Protein AF-A0A2D9GA50-F1 (afdb_monomer)

pLDDT: mean 89.8, std 10.99, range [43.16, 98.19]

Solvent-accessible surface area (backbone atoms only — not comparable to full-atom values): 6103 Å² total; per-residue (Å²): 134,84,85,75,72,54,65,66,60,54,50,38,52,50,33,19,50,46,24,26,44,50,22,50,51,53,6,45,45,41,19,50,52,35,47,52,51,49,66,76,43,44,83,62,51,73,40,76,92,31,44,68,59,48,52,52,43,56,48,45,28,51,39,13,53,72,45,45,16,55,51,46,14,50,48,44,25,55,51,20,61,74,69,71,36,61,33,23,22,52,16,6,52,51,33,45,52,50,49,53,50,44,42,64,72,46,50,50,53,51,50,53,46,39,46,75,74,68,68,58,124

Foldseek 3Di:
DDPPDPVVNVVLQVLLCCLAPVLVCQLQVQLVVLVCVCVVCVVVCVDPVCVVVNVVSVVSNCCSLLPSSLVVLVVQLVVCVVVVSVSNNNSSVVNNVVSVVCCVPPVVVVVVCCVPPVVPD

Mean predicted aligned error: 6.08 Å

Sequence (121 aa):
MSIFIDEKVKENFLHYWFGLGAPIVVGFGITLFSFIFLIGFEEFFLNEDFFIILNIIVIFANLGHLVIWPLFAWWLKSHANTIEKEGIENGARISLKLYLVWIVFIVLPSMWFAINFNGIV

Structure (mmCIF, N/CA/C/O backbone):
data_AF-A0A2D9GA50-F1
#
_entry.id   AF-A0A2D9GA50-F1
#
loop_
_atom_site.group_PDB
_atom_site.id
_atom_site.type_symbol
_atom_site.label_atom_id
_atom_site.label_alt_id
_atom_site.label_comp_id
_atom_site.label_asym_id
_atom_site.label_entity_id
_atom_site.label_seq_id
_atom_site.pdbx_PDB_ins_code
_atom_site.Cartn_x
_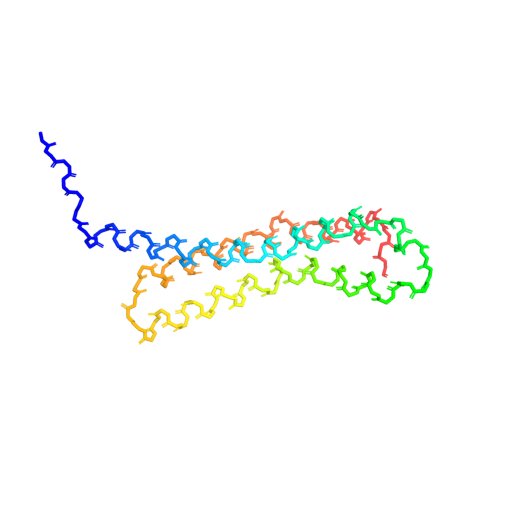atom_site.Cartn_y
_atom_site.Cartn_z
_atom_site.occupancy
_atom_site.B_iso_or_equiv
_atom_site.auth_seq_id
_atom_site.auth_comp_id
_atom_site.auth_asym_id
_atom_site.auth_atom_id
_atom_site.pdbx_PDB_model_num
ATOM 1 N N . MET A 1 1 ? -40.464 10.937 11.264 1.00 43.16 1 MET A N 1
ATOM 2 C CA . MET A 1 1 ? -39.493 10.221 12.114 1.00 43.16 1 MET A CA 1
ATOM 3 C C . MET A 1 1 ? -38.115 10.688 11.663 1.00 43.16 1 MET A C 1
ATOM 5 O O . MET A 1 1 ? -37.671 10.287 10.598 1.00 43.16 1 MET A O 1
ATOM 9 N N . SER A 1 2 ? -37.548 11.687 12.345 1.00 49.31 2 SER A N 1
ATOM 10 C CA . SER A 1 2 ? -36.260 12.274 11.956 1.00 49.31 2 SER A CA 1
ATOM 11 C C . SER A 1 2 ? -35.155 11.278 12.287 1.00 49.31 2 SER A C 1
ATOM 13 O O . SER A 1 2 ? -35.007 10.891 13.445 1.00 49.31 2 SER A O 1
ATOM 15 N N . ILE A 1 3 ? -34.427 10.837 11.264 1.00 59.66 3 ILE A N 1
ATOM 16 C CA . ILE A 1 3 ? -33.242 9.987 11.376 1.00 59.66 3 ILE A CA 1
ATOM 17 C C . ILE A 1 3 ? -32.117 10.881 11.917 1.00 59.66 3 ILE A C 1
ATOM 19 O O . ILE A 1 3 ? -31.260 11.353 11.176 1.00 59.66 3 ILE A O 1
ATOM 23 N N . PHE A 1 4 ? -32.159 11.195 13.211 1.00 60.31 4 PHE A N 1
ATOM 24 C CA . PHE A 1 4 ? -31.011 11.768 13.901 1.00 60.31 4 PHE A CA 1
ATOM 25 C C . PHE A 1 4 ? -30.005 10.634 14.084 1.00 60.31 4 PHE A C 1
ATOM 27 O O . PHE A 1 4 ? -30.088 9.853 15.028 1.00 60.31 4 PHE A O 1
ATOM 34 N N . ILE A 1 5 ? -29.101 10.493 13.115 1.00 62.69 5 ILE A N 1
ATOM 35 C CA . ILE A 1 5 ? -27.888 9.701 13.303 1.00 62.69 5 ILE A CA 1
ATOM 36 C C . ILE A 1 5 ? -27.131 10.377 14.441 1.00 62.69 5 ILE A C 1
ATOM 38 O O . ILE A 1 5 ? -26.765 11.545 14.318 1.00 62.69 5 ILE A O 1
ATOM 42 N N . ASP A 1 6 ? -26.938 9.648 15.536 1.00 83.00 6 ASP A N 1
ATOM 43 C CA . ASP A 1 6 ? -26.078 10.061 16.641 1.00 83.00 6 ASP A CA 1
ATOM 44 C C . ASP A 1 6 ? -24.712 10.475 16.069 1.00 83.00 6 ASP A C 1
ATOM 46 O O . ASP A 1 6 ? -24.064 9.705 15.347 1.00 83.00 6 ASP A O 1
ATOM 50 N N . GLU A 1 7 ? -24.294 11.711 16.345 1.00 82.69 7 GLU A N 1
ATOM 51 C CA . GLU A 1 7 ? -23.047 12.281 15.832 1.00 82.69 7 GLU A CA 1
ATOM 52 C C . GLU A 1 7 ? -21.844 11.386 16.150 1.00 82.69 7 GLU A C 1
ATOM 54 O O . GLU A 1 7 ? -20.940 11.251 15.323 1.00 82.69 7 GLU A O 1
ATOM 59 N N . LYS A 1 8 ? -21.889 10.666 17.277 1.00 81.00 8 LYS A N 1
ATOM 60 C CA . LYS A 1 8 ? -20.860 9.709 17.686 1.00 81.00 8 LYS A CA 1
ATOM 61 C C . LYS A 1 8 ? -20.764 8.512 16.742 1.00 81.00 8 LYS A C 1
ATOM 63 O O . LYS A 1 8 ? -19.667 8.055 16.424 1.00 81.00 8 LYS A O 1
ATOM 68 N N . VAL A 1 9 ? -21.899 7.997 16.269 1.00 84.12 9 VAL A N 1
ATOM 69 C CA . VAL A 1 9 ? -21.942 6.875 15.314 1.00 84.12 9 VAL A CA 1
ATOM 70 C C . VAL A 1 9 ? -21.397 7.319 13.960 1.00 84.12 9 VAL A C 1
ATOM 72 O O . VAL A 1 9 ? -20.621 6.595 13.335 1.00 84.12 9 VAL A O 1
ATOM 75 N N . LYS A 1 10 ? -21.747 8.536 13.531 1.00 87.44 10 LYS A N 1
ATOM 76 C CA . LYS A 1 10 ? -21.229 9.133 12.297 1.00 87.44 10 LYS A CA 1
ATOM 77 C C . LYS A 1 10 ? -19.713 9.338 12.360 1.00 87.44 10 LYS A C 1
ATOM 79 O O . LYS A 1 10 ? -19.017 8.972 11.414 1.00 87.44 10 LYS A O 1
ATOM 84 N N . GLU A 1 11 ? -19.200 9.879 13.462 1.00 88.25 11 GLU A N 1
ATOM 85 C CA . GLU A 1 11 ? -17.763 10.089 13.673 1.00 88.25 11 GLU A CA 1
ATOM 86 C C . GLU A 1 11 ? -16.998 8.757 13.647 1.00 88.25 11 GLU A C 1
ATOM 88 O O . GLU A 1 11 ? -16.009 8.620 12.926 1.00 88.25 11 GLU A O 1
ATOM 93 N N . ASN A 1 12 ? -17.490 7.736 14.356 1.00 88.38 12 ASN A N 1
ATOM 94 C CA . ASN A 1 12 ? -16.842 6.423 14.371 1.00 88.38 12 ASN A CA 1
ATOM 95 C C . ASN A 1 12 ? -16.836 5.751 12.994 1.00 88.38 12 ASN A C 1
ATOM 97 O O . ASN A 1 12 ? -15.844 5.129 12.614 1.00 88.38 12 ASN A O 1
ATOM 101 N N . PHE A 1 13 ? -17.918 5.897 12.228 1.00 90.50 13 PHE A N 1
ATOM 102 C CA . PHE A 1 13 ? -17.991 5.384 10.863 1.00 90.50 13 PHE A CA 1
ATOM 103 C C . PHE A 1 13 ? -16.978 6.074 9.941 1.00 90.50 13 PHE A C 1
ATOM 105 O O . PHE A 1 13 ? -16.272 5.401 9.193 1.00 90.50 13 PHE A O 1
ATOM 112 N N . LEU A 1 14 ? -16.847 7.402 10.024 1.00 93.25 14 LEU A N 1
ATOM 113 C CA . LEU A 1 14 ? -15.847 8.151 9.255 1.00 93.25 14 LEU A CA 1
ATOM 114 C C . LEU A 1 14 ? -14.421 7.724 9.615 1.00 93.25 14 LEU A C 1
ATOM 116 O O . LEU A 1 14 ? -13.609 7.477 8.726 1.00 93.25 14 LEU A O 1
ATOM 120 N N . HIS A 1 15 ? -14.131 7.571 10.905 1.00 94.38 15 HIS A N 1
ATOM 121 C CA . HIS A 1 15 ? -12.842 7.079 11.385 1.00 94.38 15 HIS A CA 1
ATOM 122 C C . HIS A 1 15 ? -12.524 5.665 10.906 1.00 94.38 15 HIS A C 1
ATOM 124 O O . HIS A 1 15 ? -11.389 5.392 10.514 1.00 94.38 15 HIS A O 1
ATOM 130 N N . TYR A 1 16 ? -13.523 4.786 10.877 1.00 95.62 16 TYR A N 1
ATOM 131 C CA . TYR A 1 16 ? -13.382 3.454 10.305 1.00 95.62 16 TYR A CA 1
ATOM 132 C C . TYR A 1 16 ? -12.999 3.507 8.827 1.00 95.62 16 TYR A C 1
ATOM 134 O O . TYR A 1 16 ? -12.012 2.891 8.424 1.00 95.62 16 TYR A O 1
ATOM 142 N N . TRP A 1 17 ? -13.723 4.283 8.019 1.00 96.25 17 TRP A N 1
ATOM 143 C CA . TRP A 1 17 ? -13.405 4.424 6.597 1.00 96.25 17 TRP A CA 1
ATOM 144 C C . TRP A 1 17 ? -12.068 5.102 6.352 1.00 96.25 17 TRP A C 1
ATOM 146 O O . TRP A 1 17 ? -11.382 4.740 5.402 1.00 96.25 17 TRP A O 1
ATOM 156 N N . PHE A 1 18 ? -11.667 6.030 7.214 1.00 96.44 18 PHE A N 1
ATOM 157 C CA . PHE A 1 18 ? -10.342 6.625 7.154 1.00 96.44 18 PHE A CA 1
ATOM 158 C C . PHE A 1 18 ? -9.250 5.577 7.411 1.00 96.44 18 PHE A C 1
ATOM 160 O O . PHE A 1 18 ? -8.366 5.403 6.575 1.00 96.44 18 PHE A O 1
ATOM 167 N N . GLY A 1 19 ? -9.349 4.821 8.511 1.00 95.50 19 GLY A N 1
ATOM 168 C CA . GLY A 1 19 ? -8.396 3.757 8.843 1.00 95.50 19 GLY A CA 1
ATOM 169 C C . GLY A 1 19 ? -8.332 2.653 7.785 1.00 95.50 19 GLY A C 1
ATOM 170 O O . GLY A 1 19 ? -7.264 2.111 7.512 1.00 95.50 19 GLY A O 1
ATOM 171 N N . LEU A 1 20 ? -9.468 2.339 7.160 1.00 97.69 20 LEU A N 1
ATOM 172 C CA . LEU A 1 20 ? -9.566 1.343 6.099 1.00 97.69 20 LEU A CA 1
ATOM 173 C C . LEU A 1 20 ? -9.023 1.857 4.762 1.00 97.69 20 LEU A C 1
ATOM 175 O O . LEU A 1 20 ? -8.153 1.228 4.160 1.00 97.69 20 LEU A O 1
ATOM 179 N N . GLY A 1 21 ? -9.581 2.968 4.292 1.00 96.56 21 GLY A N 1
ATOM 180 C CA . GLY A 1 21 ? -9.440 3.465 2.931 1.00 96.56 21 GLY A CA 1
ATOM 181 C C . GLY A 1 21 ? -8.165 4.260 2.699 1.00 96.56 21 GLY A C 1
ATOM 182 O O . GLY A 1 21 ? -7.580 4.122 1.630 1.00 96.56 21 GLY A O 1
ATOM 183 N N . ALA A 1 22 ? -7.687 5.037 3.678 1.00 97.31 22 ALA A N 1
ATOM 184 C CA . ALA A 1 22 ? -6.483 5.846 3.483 1.00 97.31 22 ALA A CA 1
ATOM 185 C C . ALA A 1 22 ? -5.253 4.988 3.116 1.00 97.31 22 ALA A C 1
ATOM 187 O O . ALA A 1 22 ? -4.587 5.327 2.138 1.00 97.31 22 ALA A O 1
ATOM 188 N N . PRO A 1 23 ? -4.981 3.839 3.772 1.00 97.62 23 PRO A N 1
ATOM 189 C CA . PRO A 1 23 ? -3.901 2.943 3.355 1.00 97.62 23 PRO A CA 1
ATOM 190 C C . PRO A 1 23 ? -4.025 2.410 1.931 1.00 97.62 23 PRO A C 1
ATOM 192 O O . PRO A 1 23 ? -3.037 2.388 1.199 1.00 97.62 23 PRO A O 1
ATOM 195 N N . ILE A 1 24 ? -5.241 2.032 1.533 1.00 97.50 24 ILE A N 1
ATOM 196 C CA . ILE A 1 24 ? -5.538 1.494 0.201 1.00 97.50 24 ILE A CA 1
ATOM 197 C C . ILE A 1 24 ? -5.287 2.570 -0.855 1.00 97.50 24 ILE A C 1
ATOM 199 O O . ILE A 1 24 ? -4.560 2.343 -1.818 1.00 97.50 24 ILE A O 1
ATOM 203 N N . VAL A 1 25 ? -5.872 3.753 -0.650 1.00 97.75 25 VAL A N 1
ATOM 204 C CA . VAL A 1 25 ? -5.781 4.882 -1.579 1.00 97.75 25 VAL A CA 1
ATOM 205 C C . VAL A 1 25 ? -4.345 5.367 -1.705 1.00 97.75 25 VAL A C 1
ATOM 207 O O . VAL A 1 25 ? -3.907 5.628 -2.816 1.00 97.75 25 VAL A O 1
ATOM 210 N N . VAL A 1 26 ? -3.588 5.457 -0.610 1.00 97.44 26 VAL A N 1
ATOM 211 C CA . VAL A 1 26 ? -2.177 5.864 -0.674 1.00 97.44 26 VAL A CA 1
ATOM 212 C C . VAL A 1 26 ? -1.340 4.806 -1.388 1.00 97.44 26 VAL A C 1
ATOM 214 O O . VAL A 1 26 ? -0.590 5.143 -2.300 1.00 97.44 26 VAL A O 1
ATOM 217 N N . GLY A 1 27 ? -1.484 3.529 -1.026 1.00 96.75 27 GLY A N 1
ATOM 218 C CA . GLY A 1 27 ? -0.699 2.459 -1.634 1.00 96.75 27 GLY A CA 1
ATOM 219 C C . GLY A 1 27 ? -0.950 2.316 -3.133 1.00 96.75 27 GLY A C 1
ATOM 220 O O . GLY A 1 27 ? -0.022 2.427 -3.933 1.00 96.75 27 GLY A O 1
ATOM 221 N N . PHE A 1 28 ? -2.212 2.135 -3.532 1.00 96.62 28 PHE A N 1
ATOM 222 C CA . PHE A 1 28 ? -2.567 2.066 -4.951 1.00 96.62 28 PHE A CA 1
ATOM 223 C C . PHE A 1 28 ? -2.413 3.403 -5.665 1.00 96.62 28 PHE A C 1
ATOM 225 O O . PHE A 1 28 ? -2.105 3.406 -6.849 1.00 96.62 28 PHE A O 1
ATOM 232 N N . GLY A 1 29 ? -2.595 4.529 -4.979 1.00 96.75 29 GLY A N 1
ATOM 233 C CA . GLY A 1 29 ? -2.395 5.857 -5.549 1.00 96.75 29 GLY A CA 1
ATOM 234 C C . GLY A 1 29 ? -0.956 6.064 -6.002 1.00 96.75 29 GLY A C 1
ATOM 235 O O . GLY A 1 29 ? -0.743 6.542 -7.109 1.00 96.75 29 GLY A O 1
ATOM 236 N N . ILE A 1 30 ? 0.023 5.624 -5.205 1.00 95.88 30 ILE A N 1
ATOM 237 C CA . ILE A 1 30 ? 1.440 5.645 -5.596 1.00 95.88 30 ILE A CA 1
ATOM 238 C C . ILE A 1 30 ? 1.670 4.739 -6.806 1.00 95.88 30 ILE A C 1
ATOM 240 O O . ILE A 1 30 ? 2.246 5.183 -7.793 1.00 95.88 30 ILE A O 1
ATOM 244 N N . THR A 1 31 ? 1.155 3.507 -6.771 1.00 95.00 31 THR A N 1
ATOM 245 C CA . THR A 1 31 ? 1.259 2.572 -7.900 1.00 95.00 31 THR A CA 1
ATOM 246 C C . THR A 1 31 ? 0.665 3.150 -9.191 1.00 95.00 31 THR A C 1
ATOM 248 O O . THR A 1 31 ? 1.321 3.150 -10.230 1.00 95.00 31 THR A O 1
ATOM 251 N N . LEU A 1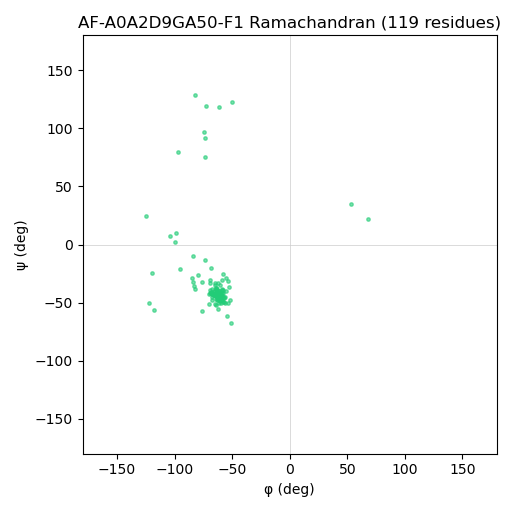 32 ? -0.559 3.679 -9.132 1.00 95.69 32 LEU A N 1
ATOM 252 C CA . LEU A 1 32 ? -1.257 4.270 -10.274 1.00 95.69 32 LEU A CA 1
ATOM 253 C C . LEU A 1 32 ? -0.549 5.522 -10.784 1.00 95.69 32 LEU A C 1
ATOM 255 O O . LEU A 1 32 ? -0.39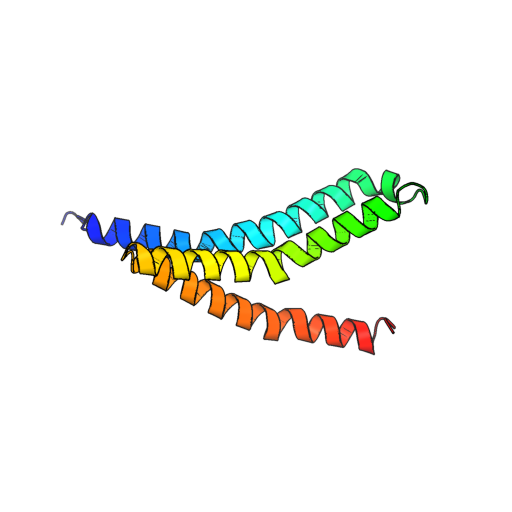5 5.681 -11.990 1.00 95.6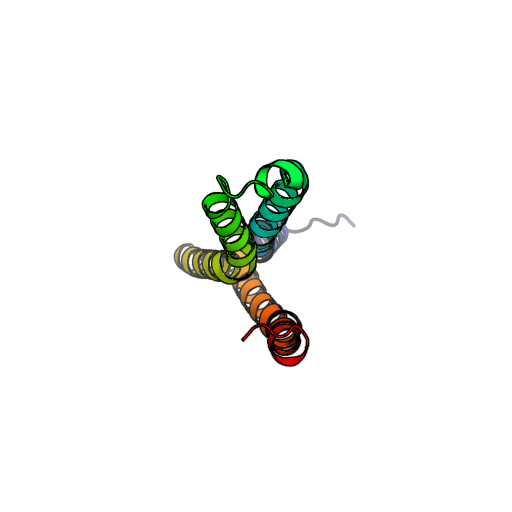9 32 LEU A O 1
ATOM 259 N N . PHE A 1 33 ? -0.092 6.390 -9.883 1.00 95.38 33 PHE A N 1
ATOM 260 C CA . PHE A 1 33 ? 0.658 7.584 -10.251 1.00 95.38 33 PHE A CA 1
ATOM 261 C C . PHE A 1 33 ? 1.954 7.224 -10.984 1.00 95.38 33 PHE A C 1
ATOM 263 O O . PHE A 1 33 ? 2.240 7.798 -12.034 1.00 95.38 33 PHE A O 1
ATOM 270 N N . SER A 1 34 ? 2.697 6.225 -10.496 1.00 93.94 34 SER A N 1
ATOM 271 C CA . SER A 1 34 ? 3.885 5.716 -11.185 1.00 93.94 34 SER A CA 1
ATOM 272 C C . SER A 1 34 ? 3.554 5.172 -12.575 1.00 93.94 34 SER A C 1
ATOM 274 O O . SER A 1 34 ? 4.278 5.471 -13.517 1.00 93.94 34 SER A O 1
ATOM 276 N N . PHE A 1 35 ? 2.449 4.438 -12.744 1.00 92.31 35 PHE A N 1
ATOM 277 C CA . PHE A 1 35 ? 2.037 3.958 -14.067 1.00 92.31 35 PHE A CA 1
ATOM 278 C C . PHE A 1 35 ? 1.636 5.082 -15.022 1.00 92.31 35 PHE A C 1
ATOM 280 O O . PHE A 1 35 ? 2.042 5.057 -16.180 1.00 92.31 35 PHE A O 1
ATOM 287 N N . ILE A 1 36 ? 0.889 6.085 -14.552 1.00 93.38 36 ILE A N 1
ATOM 288 C CA . ILE A 1 36 ? 0.549 7.266 -15.361 1.00 93.38 36 ILE A CA 1
ATOM 289 C C . ILE A 1 36 ? 1.827 7.959 -15.834 1.00 93.38 36 ILE A C 1
ATOM 291 O O . ILE A 1 36 ? 1.918 8.359 -16.991 1.00 93.38 36 ILE A O 1
ATOM 295 N N . PHE A 1 37 ? 2.825 8.065 -14.957 1.00 90.56 37 PHE A N 1
ATOM 296 C CA . PHE A 1 37 ? 4.113 8.647 -15.304 1.00 90.56 37 PHE A CA 1
ATOM 297 C C . PHE A 1 37 ? 4.878 7.798 -16.331 1.00 90.56 37 PHE A C 1
ATOM 299 O O . PHE A 1 37 ? 5.405 8.342 -17.294 1.00 90.56 37 PHE A O 1
ATOM 306 N N . LEU A 1 38 ? 4.893 6.470 -16.181 1.00 90.00 38 LEU A N 1
ATOM 307 C CA . LEU A 1 38 ? 5.527 5.570 -17.153 1.00 90.00 38 LEU A CA 1
ATOM 308 C C . LEU A 1 38 ? 4.892 5.674 -18.541 1.00 90.00 38 LEU A C 1
ATOM 310 O O . LEU A 1 38 ? 5.610 5.775 -19.528 1.00 90.00 38 LEU A O 1
ATOM 314 N N . ILE A 1 39 ? 3.561 5.687 -18.608 1.00 89.19 39 ILE A N 1
ATOM 315 C CA . ILE A 1 39 ? 2.819 5.772 -19.872 1.00 89.19 39 ILE A CA 1
ATOM 316 C C . ILE A 1 39 ? 2.976 7.165 -20.495 1.00 89.19 39 ILE A C 1
ATOM 318 O O . ILE A 1 39 ? 3.185 7.295 -21.696 1.00 89.19 39 ILE A O 1
ATOM 322 N N . GLY A 1 40 ? 2.896 8.225 -19.687 1.00 88.38 40 GLY A N 1
ATOM 323 C CA . GLY A 1 40 ? 2.964 9.605 -20.172 1.00 88.38 40 GLY A CA 1
ATOM 324 C C . GLY A 1 40 ? 4.334 10.021 -20.712 1.00 88.38 40 GLY A C 1
ATOM 325 O O . GLY A 1 40 ? 4.414 10.985 -21.467 1.00 88.38 40 GLY A O 1
ATOM 326 N N . PHE A 1 41 ? 5.397 9.306 -20.338 1.00 85.31 41 PHE A N 1
ATOM 327 C CA . PHE A 1 41 ? 6.777 9.594 -20.734 1.00 85.31 41 PHE A CA 1
ATOM 328 C C . PHE A 1 41 ? 7.462 8.388 -21.395 1.00 85.31 41 PHE A C 1
ATOM 330 O O . PHE A 1 41 ? 8.688 8.298 -21.392 1.00 85.31 41 PHE A O 1
ATOM 337 N N . GLU A 1 42 ? 6.689 7.466 -21.975 1.00 81.38 42 GLU A N 1
ATOM 338 C CA . GLU A 1 42 ? 7.198 6.223 -22.570 1.00 81.38 42 GLU A CA 1
ATOM 339 C C . GLU A 1 42 ? 8.335 6.477 -23.575 1.00 81.38 42 GLU A C 1
ATOM 341 O O . GLU A 1 42 ? 9.409 5.893 -23.447 1.00 81.38 42 GLU A O 1
ATOM 346 N N . GLU A 1 43 ? 8.154 7.426 -24.502 1.00 80.12 43 GLU A N 1
ATOM 347 C CA . GLU A 1 43 ? 9.165 7.781 -25.513 1.00 80.12 43 GLU A CA 1
ATOM 348 C C . GLU A 1 43 ? 10.495 8.247 -24.900 1.00 80.12 43 GLU A C 1
ATOM 350 O O . GLU A 1 43 ? 11.562 8.022 -25.470 1.00 80.12 43 GLU A O 1
ATOM 355 N N . PHE A 1 44 ? 10.450 8.868 -23.719 1.00 78.50 44 PHE A N 1
ATOM 356 C CA . PHE A 1 44 ? 11.633 9.356 -23.016 1.00 78.50 44 PHE A CA 1
ATOM 357 C C . PHE A 1 44 ? 12.418 8.215 -22.353 1.00 78.50 44 PHE A C 1
ATOM 359 O O . PHE A 1 44 ? 13.645 8.259 -22.288 1.00 78.50 44 PHE A O 1
ATOM 366 N N . PHE A 1 45 ? 11.722 7.168 -21.898 1.00 76.00 45 PHE A N 1
ATOM 367 C CA . PHE A 1 45 ? 12.328 6.013 -21.227 1.00 76.00 45 PHE A CA 1
ATOM 368 C C . PHE A 1 45 ? 12.874 4.942 -22.175 1.00 76.00 45 PHE A C 1
ATOM 370 O O . PHE A 1 45 ? 13.581 4.045 -21.719 1.00 76.00 45 PHE A O 1
ATOM 377 N N . LEU A 1 46 ? 12.590 5.039 -23.476 1.00 75.56 46 LEU A N 1
ATOM 378 C CA . LEU A 1 46 ? 13.195 4.179 -24.500 1.00 75.56 46 LEU A CA 1
ATOM 379 C C . LEU A 1 46 ? 14.661 4.534 -24.791 1.00 75.56 46 LEU A C 1
ATOM 381 O O . LEU A 1 46 ? 15.364 3.748 -25.423 1.00 75.56 46 LEU A O 1
ATOM 385 N N . ASN A 1 47 ? 15.132 5.697 -24.334 1.00 81.06 47 ASN A N 1
ATOM 386 C CA . ASN A 1 47 ? 16.542 6.055 -24.403 1.00 81.06 47 ASN A CA 1
ATOM 387 C C . ASN A 1 47 ? 17.308 5.428 -23.218 1.00 81.06 47 ASN A C 1
ATOM 389 O O . ASN A 1 47 ? 16.924 5.594 -22.057 1.00 81.06 47 ASN A O 1
ATOM 393 N N . GLU A 1 48 ? 18.411 4.732 -23.517 1.00 76.38 48 GLU A N 1
ATOM 394 C CA . GLU A 1 48 ? 19.271 4.048 -22.538 1.00 76.38 48 GLU A CA 1
ATOM 395 C C . GLU A 1 48 ? 19.785 4.985 -21.433 1.00 76.38 48 GLU A C 1
ATOM 397 O O . GLU A 1 48 ? 19.943 4.554 -20.288 1.00 76.38 48 GLU A O 1
ATOM 402 N N . ASP A 1 49 ? 19.942 6.279 -21.731 1.00 83.25 49 ASP A N 1
ATOM 403 C CA . ASP A 1 49 ? 20.360 7.301 -20.765 1.00 83.25 49 ASP A CA 1
ATOM 404 C C . ASP A 1 49 ? 19.414 7.402 -19.549 1.00 83.25 49 ASP A C 1
ATOM 406 O O . ASP A 1 49 ? 19.824 7.799 -18.455 1.00 83.25 49 ASP A O 1
ATOM 410 N N . PHE A 1 50 ? 18.145 7.008 -19.712 1.00 83.75 50 PHE A N 1
ATOM 411 C CA . PHE A 1 50 ? 17.111 7.085 -18.675 1.00 83.75 50 PHE A CA 1
ATOM 412 C C . PHE A 1 50 ? 16.783 5.738 -18.026 1.00 83.75 50 PHE A C 1
ATOM 414 O O . PHE A 1 50 ? 15.883 5.669 -17.182 1.00 83.75 50 PHE A O 1
ATOM 421 N N . PHE A 1 51 ? 17.541 4.680 -18.330 1.00 83.31 51 PHE A N 1
ATOM 422 C CA . PHE A 1 51 ? 17.300 3.334 -17.804 1.00 83.31 51 PHE A CA 1
ATOM 423 C C . PHE A 1 51 ? 17.256 3.287 -16.267 1.00 83.31 51 PHE A C 1
ATOM 425 O O . PHE A 1 51 ? 16.395 2.629 -15.680 1.00 83.31 51 PHE A O 1
ATOM 432 N N . ILE A 1 52 ? 18.138 4.023 -15.582 1.00 86.75 52 ILE A N 1
ATOM 433 C CA . ILE A 1 52 ? 18.150 4.088 -14.108 1.00 86.75 52 ILE A CA 1
ATOM 434 C C . ILE A 1 52 ? 16.845 4.697 -13.577 1.00 86.75 52 ILE A C 1
ATOM 436 O O . ILE A 1 52 ? 16.256 4.180 -12.628 1.00 86.75 52 ILE A O 1
ATOM 440 N N . ILE A 1 53 ? 16.376 5.779 -14.198 1.00 88.06 53 ILE A N 1
ATOM 441 C CA . ILE A 1 53 ? 15.159 6.483 -13.778 1.00 88.06 53 ILE A CA 1
ATOM 442 C C . ILE A 1 53 ? 13.932 5.597 -14.012 1.00 88.06 53 ILE A C 1
ATOM 444 O O . ILE A 1 53 ? 13.092 5.482 -13.119 1.00 88.06 53 ILE A O 1
ATOM 448 N N . LEU A 1 54 ? 13.874 4.907 -15.154 1.00 89.19 54 LEU A N 1
ATOM 449 C CA . LEU A 1 54 ? 12.840 3.917 -15.451 1.00 89.19 54 LEU A CA 1
ATOM 450 C C . LEU A 1 54 ? 12.752 2.852 -14.346 1.00 89.19 54 LEU A C 1
ATOM 452 O O . LEU A 1 54 ? 11.674 2.615 -13.800 1.00 89.19 54 LEU A O 1
ATOM 456 N N . ASN A 1 55 ? 13.885 2.260 -13.955 1.00 88.19 55 ASN A N 1
ATOM 457 C CA . ASN A 1 55 ? 13.926 1.248 -12.895 1.00 88.19 55 ASN A CA 1
ATOM 458 C C . ASN A 1 55 ? 13.429 1.790 -11.550 1.00 88.19 55 ASN A C 1
ATOM 460 O O . ASN A 1 55 ? 12.669 1.114 -10.859 1.00 88.19 55 ASN A O 1
ATOM 464 N N . ILE A 1 56 ? 13.806 3.021 -11.188 1.00 91.12 56 ILE A N 1
ATOM 465 C CA . ILE A 1 56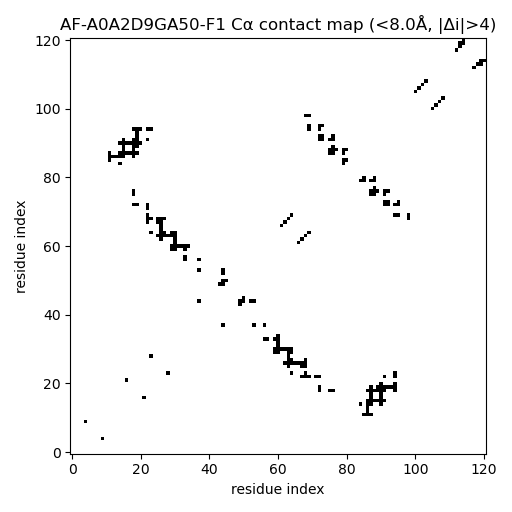 ? 13.316 3.667 -9.964 1.00 91.12 56 ILE A CA 1
ATOM 466 C C . ILE A 1 56 ? 11.788 3.774 -9.998 1.00 91.12 56 ILE A C 1
ATOM 468 O O . ILE A 1 56 ? 11.126 3.392 -9.035 1.00 91.12 56 ILE A O 1
ATOM 472 N N . ILE A 1 57 ? 11.207 4.237 -11.105 1.00 91.81 57 ILE A N 1
ATOM 473 C CA . ILE A 1 57 ? 9.752 4.403 -11.217 1.00 91.81 57 ILE A CA 1
ATOM 474 C C . ILE A 1 57 ? 9.035 3.050 -11.158 1.00 91.81 57 ILE A C 1
ATOM 476 O O . ILE A 1 57 ? 8.017 2.935 -10.475 1.00 91.81 57 ILE A O 1
ATOM 480 N N . VAL A 1 58 ? 9.575 2.013 -11.804 1.00 91.38 58 VAL A N 1
ATOM 481 C CA . VAL A 1 58 ? 9.041 0.643 -11.726 1.00 91.38 58 VAL A CA 1
ATOM 482 C C . VAL A 1 58 ? 9.091 0.109 -10.291 1.00 91.38 58 VAL A C 1
ATOM 484 O O . VAL A 1 58 ? 8.133 -0.516 -9.828 1.00 91.38 58 VAL A O 1
ATOM 487 N N . ILE A 1 59 ? 10.163 0.390 -9.547 1.00 92.75 59 ILE A N 1
ATOM 488 C CA . ILE A 1 59 ? 10.249 0.054 -8.121 1.00 92.75 59 ILE A CA 1
ATOM 489 C C . ILE A 1 59 ? 9.141 0.777 -7.348 1.00 92.75 59 ILE A C 1
ATOM 491 O O . ILE A 1 59 ? 8.395 0.126 -6.619 1.00 92.75 59 ILE A O 1
ATOM 495 N N . PHE A 1 60 ? 8.961 2.087 -7.543 1.00 91.31 60 PHE A N 1
ATOM 496 C CA . PHE A 1 60 ? 7.880 2.845 -6.898 1.00 91.31 60 PHE A CA 1
ATOM 497 C C . PHE A 1 60 ? 6.486 2.307 -7.246 1.00 91.31 60 PHE A C 1
ATOM 499 O O . PHE A 1 60 ? 5.642 2.185 -6.352 1.00 91.31 60 PHE A O 1
ATOM 506 N N . ALA A 1 61 ? 6.270 1.903 -8.502 1.00 92.50 61 ALA A N 1
ATOM 507 C CA . ALA A 1 61 ? 5.016 1.307 -8.946 1.00 92.50 61 ALA A CA 1
ATOM 508 C C . ALA A 1 61 ? 4.674 0.050 -8.131 1.00 92.50 61 ALA A C 1
ATOM 510 O O . ALA A 1 61 ? 3.524 -0.145 -7.738 1.00 92.50 61 ALA A O 1
ATOM 511 N N . ASN A 1 62 ? 5.670 -0.770 -7.797 1.00 92.81 62 ASN A N 1
ATOM 512 C CA . ASN A 1 62 ? 5.476 -1.974 -6.991 1.00 92.81 62 ASN A CA 1
ATOM 513 C C . ASN A 1 62 ? 5.431 -1.684 -5.481 1.00 92.81 62 ASN A C 1
ATOM 515 O O . ASN A 1 62 ? 4.611 -2.257 -4.764 1.00 92.81 62 ASN A O 1
ATOM 519 N N . LEU A 1 63 ? 6.259 -0.761 -4.984 1.00 95.12 63 LEU A N 1
ATOM 520 C CA . LEU A 1 63 ? 6.336 -0.433 -3.557 1.00 95.12 63 LEU A CA 1
ATOM 521 C C . LEU A 1 63 ? 5.031 0.133 -2.996 1.00 95.12 63 LEU A C 1
ATOM 523 O O . LEU A 1 63 ? 4.727 -0.124 -1.832 1.00 95.12 63 LEU A O 1
ATOM 527 N N . GLY A 1 64 ? 4.256 0.876 -3.791 1.00 95.00 64 GLY A N 1
ATOM 528 C CA . GLY A 1 64 ? 3.001 1.487 -3.347 1.00 95.00 64 GLY A CA 1
ATOM 529 C C . GLY A 1 64 ? 2.059 0.485 -2.675 1.00 95.00 64 GLY A C 1
ATOM 530 O O . GLY A 1 64 ? 1.820 0.530 -1.465 1.00 95.00 64 GLY A O 1
ATOM 531 N N . HIS A 1 65 ? 1.544 -0.461 -3.449 1.00 94.69 65 HIS A N 1
ATOM 532 C CA . HIS A 1 65 ? 0.581 -1.433 -2.944 1.00 94.69 65 HIS A CA 1
ATOM 533 C C . HIS A 1 65 ? 1.218 -2.596 -2.157 1.00 94.69 65 HIS A C 1
ATOM 535 O O . HIS A 1 65 ? 0.545 -3.153 -1.294 1.00 94.69 65 HIS A O 1
ATOM 541 N N . LEU A 1 66 ? 2.487 -2.961 -2.408 1.00 96.00 66 LEU A N 1
ATOM 542 C CA . LEU A 1 66 ? 3.151 -4.079 -1.709 1.00 96.00 66 LEU A CA 1
ATOM 543 C C . LEU A 1 66 ? 3.753 -3.692 -0.358 1.00 96.00 66 LEU A C 1
ATOM 545 O O . LEU A 1 66 ? 3.825 -4.519 0.543 1.00 96.00 66 LEU A O 1
ATOM 549 N N . VAL A 1 67 ? 4.225 -2.456 -0.209 1.00 96.94 67 VAL A N 1
ATOM 550 C CA . VAL A 1 67 ? 4.993 -2.041 0.974 1.00 96.94 67 VAL A CA 1
ATOM 551 C C . VAL A 1 67 ? 4.319 -0.874 1.676 1.00 96.94 67 VAL A C 1
ATOM 553 O O . VAL A 1 67 ? 4.060 -0.942 2.876 1.00 96.94 67 VAL A O 1
ATOM 556 N N . ILE A 1 68 ? 3.973 0.184 0.945 1.00 97.50 68 ILE A N 1
ATOM 557 C CA . ILE A 1 68 ? 3.442 1.406 1.555 1.00 97.50 68 ILE A CA 1
ATOM 558 C C . ILE A 1 68 ? 2.044 1.167 2.127 1.00 97.50 68 ILE A C 1
ATOM 560 O O . ILE A 1 68 ? 1.780 1.591 3.250 1.00 97.50 68 ILE A O 1
ATOM 564 N N . TRP A 1 69 ? 1.175 0.434 1.425 1.00 97.81 69 TRP A N 1
ATOM 565 C CA . TRP A 1 69 ? -0.147 0.069 1.943 1.00 97.81 69 TRP A CA 1
ATOM 566 C C . TRP A 1 69 ? -0.077 -0.639 3.313 1.00 97.81 69 TRP A C 1
ATOM 568 O O . TRP A 1 69 ? -0.609 -0.083 4.283 1.00 97.81 69 TRP A O 1
ATOM 578 N N . PRO A 1 70 ? 0.567 -1.814 3.471 1.00 97.62 70 PRO A N 1
ATOM 579 C CA . PRO A 1 70 ? 0.569 -2.510 4.756 1.00 97.62 70 PRO A CA 1
ATOM 580 C C . PRO A 1 70 ? 1.303 -1.728 5.849 1.00 97.62 70 PRO A C 1
ATOM 582 O O . PRO A 1 70 ? 0.855 -1.743 6.995 1.00 97.62 70 PRO A O 1
ATOM 585 N N . LEU A 1 71 ? 2.379 -1.001 5.521 1.00 97.81 71 LEU A N 1
ATOM 586 C CA . LEU A 1 71 ? 3.084 -0.166 6.498 1.00 97.81 71 LEU A CA 1
ATOM 587 C C . LEU A 1 71 ? 2.216 0.990 6.992 1.00 97.81 71 LEU A C 1
ATOM 589 O O . LEU A 1 71 ? 2.161 1.243 8.195 1.00 97.81 71 LEU A O 1
ATOM 593 N N . PHE A 1 72 ? 1.504 1.670 6.094 1.00 98.12 72 PHE A N 1
ATOM 594 C CA . PHE A 1 72 ? 0.648 2.787 6.472 1.00 98.12 72 PHE A CA 1
ATOM 595 C C . PHE A 1 72 ? -0.575 2.312 7.269 1.00 98.12 72 PHE A C 1
ATOM 597 O O . PHE A 1 72 ? -0.922 2.920 8.281 1.00 98.12 72 PHE A O 1
ATOM 604 N N . ALA A 1 73 ? -1.169 1.172 6.898 1.00 97.75 73 ALA A N 1
ATOM 605 C CA . ALA A 1 73 ? -2.224 0.539 7.690 1.00 97.75 73 ALA A CA 1
ATOM 606 C C . ALA A 1 73 ? -1.723 0.120 9.083 1.00 97.75 73 ALA A C 1
ATOM 608 O O . ALA A 1 73 ? -2.392 0.362 10.088 1.00 97.75 73 ALA A O 1
ATOM 609 N N . TRP A 1 74 ? -0.526 -0.466 9.172 1.00 97.94 74 TRP A N 1
ATOM 610 C CA . TRP A 1 74 ? 0.091 -0.828 10.447 1.00 97.94 74 TRP A CA 1
ATOM 611 C C . TRP A 1 74 ? 0.363 0.392 11.333 1.00 97.94 74 TRP A C 1
ATOM 613 O O . TRP A 1 74 ? 0.083 0.366 12.537 1.00 97.94 74 TRP A O 1
ATOM 623 N N . TRP A 1 75 ? 0.880 1.469 10.741 1.00 97.75 75 TRP A N 1
ATOM 624 C CA . TRP A 1 75 ? 1.117 2.730 11.432 1.00 97.75 75 TRP A CA 1
ATOM 625 C C . TRP A 1 75 ? -0.191 3.332 11.952 1.00 97.75 75 TRP A C 1
ATOM 627 O O . TRP A 1 75 ? -0.268 3.645 13.138 1.00 97.75 75 TRP A O 1
ATOM 637 N N . LEU A 1 76 ? -1.244 3.398 11.125 1.00 96.81 76 LEU A N 1
ATOM 638 C CA . LEU A 1 76 ? -2.562 3.884 11.550 1.00 96.81 76 LEU A CA 1
ATOM 639 C C . LEU A 1 76 ? -3.135 3.046 12.688 1.00 96.81 76 LEU A C 1
ATOM 641 O O . LEU A 1 76 ? -3.617 3.608 13.665 1.00 96.81 76 LEU A O 1
ATOM 645 N N . LYS A 1 77 ? -3.044 1.715 12.603 1.00 97.00 77 LYS A N 1
ATOM 646 C CA . LYS A 1 77 ? -3.472 0.819 13.682 1.00 97.00 77 LYS A CA 1
ATOM 647 C C . LYS A 1 77 ? -2.717 1.109 14.983 1.00 97.00 77 LYS A C 1
ATOM 649 O O . LYS A 1 77 ? -3.333 1.206 16.040 1.00 97.00 77 LYS A O 1
ATOM 654 N N . SER A 1 78 ? -1.393 1.228 14.911 1.00 96.12 78 SER A N 1
ATOM 655 C CA . SER A 1 78 ? -0.547 1.467 16.087 1.00 96.12 78 SER A CA 1
ATOM 656 C C . SER A 1 78 ? -0.828 2.834 16.708 1.00 96.12 78 SER A C 1
ATOM 658 O O . SER A 1 78 ? -0.977 2.938 17.920 1.00 96.12 78 SER A O 1
ATOM 660 N N . HIS A 1 79 ? -0.964 3.869 15.878 1.00 94.88 79 HIS A N 1
ATOM 661 C CA . HIS A 1 79 ? -1.272 5.220 16.328 1.00 94.88 79 HIS A CA 1
ATOM 662 C C . HIS A 1 79 ? -2.682 5.319 16.922 1.00 94.88 79 HIS A C 1
ATOM 664 O O . HIS A 1 79 ? -2.843 5.893 17.994 1.00 94.88 79 HIS A O 1
ATOM 670 N N . ALA A 1 80 ? -3.683 4.707 16.278 1.00 94.06 80 ALA A N 1
ATOM 671 C CA . ALA A 1 80 ? -5.068 4.669 16.750 1.00 94.06 80 ALA A CA 1
ATOM 672 C C . ALA A 1 80 ? -5.204 4.027 18.135 1.00 94.06 80 ALA A C 1
ATOM 674 O O . ALA A 1 80 ? -5.974 4.521 18.955 1.00 94.06 80 ALA A O 1
ATOM 675 N N . ASN A 1 81 ? -4.425 2.974 18.399 1.00 91.06 81 ASN A N 1
ATOM 676 C CA . ASN A 1 81 ? -4.359 2.336 19.711 1.00 91.06 81 ASN A CA 1
ATOM 677 C C . ASN A 1 81 ? -3.794 3.287 20.784 1.00 91.06 81 ASN A C 1
ATOM 679 O O . ASN A 1 81 ? -4.284 3.304 21.904 1.00 91.06 81 ASN A O 1
ATOM 683 N N . THR A 1 82 ? -2.805 4.120 20.442 1.00 93.69 82 THR A N 1
ATOM 684 C CA . THR A 1 82 ? -2.233 5.113 21.371 1.00 93.69 82 THR A CA 1
ATOM 685 C C . THR A 1 82 ? -3.204 6.248 21.704 1.00 93.69 82 THR A C 1
ATOM 687 O O . THR A 1 82 ? -3.163 6.774 22.810 1.00 93.69 82 THR A O 1
ATOM 690 N N . ILE A 1 83 ? -4.059 6.647 20.758 1.00 93.25 83 ILE A N 1
ATOM 691 C CA . ILE A 1 83 ? -5.031 7.741 20.938 1.00 93.25 83 ILE A CA 1
ATOM 692 C C . ILE A 1 83 ? -6.450 7.246 21.268 1.00 93.25 83 ILE A C 1
ATOM 694 O O . ILE A 1 83 ? -7.394 8.031 21.202 1.00 93.25 83 ILE A O 1
ATOM 698 N N . GLU A 1 84 ? -6.608 5.950 21.562 1.00 91.06 84 GLU A N 1
ATOM 699 C CA . GLU A 1 84 ? -7.880 5.293 21.909 1.00 91.06 84 GLU A CA 1
ATOM 700 C C . GLU A 1 84 ? -9.013 5.532 20.883 1.00 91.06 84 GLU A C 1
ATOM 702 O O . GLU A 1 84 ? -10.197 5.627 21.212 1.00 91.06 84 GLU A O 1
ATOM 707 N N . LYS A 1 85 ? -8.667 5.623 19.590 1.00 92.00 85 LYS A N 1
ATOM 708 C CA . LYS A 1 85 ? -9.634 5.788 18.488 1.00 92.00 85 LYS A CA 1
ATOM 709 C C . LYS A 1 85 ? -9.956 4.436 17.847 1.00 92.00 85 LYS A C 1
ATOM 711 O O . LYS A 1 85 ? -9.482 4.121 16.753 1.00 92.00 85 LYS A O 1
ATOM 716 N N . GLU A 1 86 ? -10.828 3.667 18.500 1.00 91.38 86 GLU A N 1
ATOM 717 C CA . GLU A 1 86 ? -11.236 2.315 18.070 1.00 91.38 86 GLU A CA 1
ATOM 718 C C . GLU A 1 86 ? -11.734 2.243 16.616 1.00 91.38 86 GLU A C 1
ATOM 720 O O . GLU A 1 86 ? -11.464 1.267 15.914 1.00 91.38 86 GLU A O 1
ATOM 725 N N . GLY A 1 87 ? -12.442 3.272 16.132 1.00 92.81 87 GLY A N 1
ATOM 726 C CA . GLY A 1 87 ? -12.908 3.336 14.744 1.00 92.81 87 GLY A CA 1
ATOM 727 C C . GLY A 1 87 ? -11.757 3.208 13.741 1.00 92.81 87 GLY A C 1
ATOM 728 O O . GLY A 1 87 ? -11.795 2.338 12.870 1.00 92.81 87 GLY A O 1
ATOM 729 N N . ILE A 1 88 ? -10.697 4.009 13.912 1.00 94.88 88 ILE A N 1
ATOM 730 C CA . ILE A 1 88 ? -9.510 3.988 13.041 1.00 94.88 88 ILE A CA 1
ATOM 731 C C . ILE A 1 88 ? -8.782 2.651 13.171 1.00 94.88 88 ILE A C 1
ATOM 733 O O . ILE A 1 88 ? -8.392 2.066 12.160 1.00 94.88 88 ILE A O 1
ATOM 737 N N . GLU A 1 89 ? -8.626 2.142 14.396 1.00 96.50 89 GLU A N 1
ATOM 738 C CA . GLU A 1 89 ? -7.934 0.876 14.635 1.00 96.50 89 GLU A CA 1
ATOM 739 C C . GLU A 1 89 ? -8.628 -0.293 13.919 1.00 96.50 89 GLU A C 1
ATOM 741 O O . GLU A 1 89 ? -7.980 -1.091 13.234 1.00 96.50 89 GLU A O 1
ATOM 746 N N . ASN A 1 90 ? -9.956 -0.370 14.033 1.00 96.12 90 ASN A N 1
ATOM 747 C CA . ASN A 1 90 ? -10.760 -1.393 13.377 1.00 96.12 90 ASN A CA 1
ATOM 748 C C . ASN A 1 90 ? -10.672 -1.280 11.853 1.00 96.12 90 ASN A C 1
ATOM 750 O O . ASN A 1 90 ? -10.444 -2.290 11.183 1.00 96.12 90 ASN A O 1
ATOM 754 N N . GLY A 1 91 ? -10.775 -0.066 11.307 1.00 97.00 91 GLY A N 1
ATOM 755 C CA . GLY A 1 91 ? -10.605 0.181 9.874 1.00 97.00 91 GLY A CA 1
ATOM 756 C C . GLY A 1 91 ? -9.238 -0.280 9.365 1.00 97.00 91 GLY A C 1
ATOM 757 O O . GLY A 1 91 ? -9.151 -1.060 8.415 1.00 97.00 91 GLY A O 1
ATOM 758 N N . ALA A 1 92 ? -8.166 0.118 10.051 1.00 97.44 92 ALA A N 1
ATOM 759 C CA . ALA A 1 92 ? -6.795 -0.251 9.707 1.00 97.44 92 ALA A CA 1
ATOM 760 C C . ALA A 1 92 ? -6.551 -1.767 9.799 1.00 97.44 92 ALA A C 1
ATOM 762 O O . ALA A 1 92 ? -5.887 -2.355 8.942 1.00 97.44 92 ALA A O 1
ATOM 763 N N . ARG A 1 93 ? -7.143 -2.439 10.793 1.00 97.81 93 ARG A N 1
ATOM 764 C CA . ARG A 1 93 ? -7.095 -3.901 10.926 1.00 97.81 93 ARG A CA 1
ATOM 765 C C . ARG A 1 93 ? -7.775 -4.604 9.749 1.00 97.81 93 ARG A C 1
ATOM 767 O O . ARG A 1 93 ? -7.248 -5.602 9.259 1.00 97.81 93 ARG A O 1
ATOM 774 N N . ILE A 1 94 ? -8.925 -4.106 9.291 1.00 98.19 94 ILE A N 1
ATOM 775 C CA . ILE A 1 94 ? -9.587 -4.637 8.092 1.00 98.19 94 ILE A CA 1
ATOM 776 C C . ILE A 1 94 ? -8.756 -4.345 6.837 1.00 98.19 94 ILE A C 1
ATOM 778 O O . ILE A 1 94 ? -8.616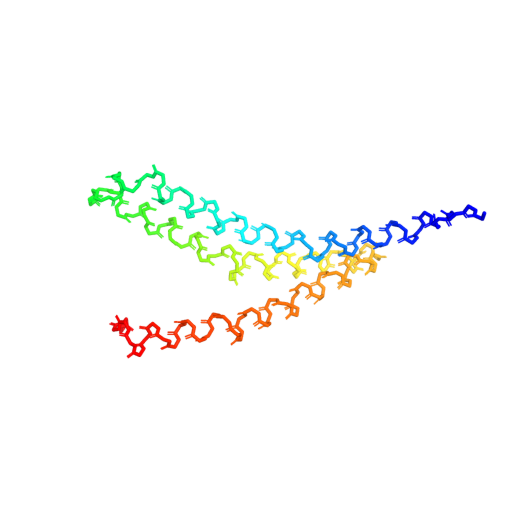 -5.236 6.003 1.00 98.19 94 ILE A O 1
ATOM 782 N N . SER A 1 95 ? -8.125 -3.170 6.741 1.00 97.81 95 SER A N 1
ATOM 783 C CA . SER A 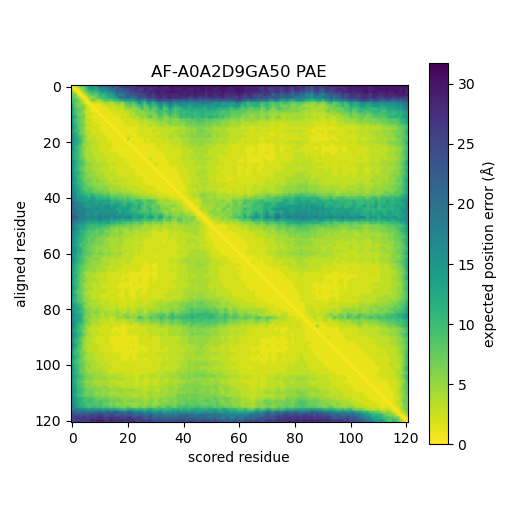1 95 ? -7.201 -2.839 5.646 1.00 97.81 95 SER A CA 1
ATOM 784 C C . SER A 1 95 ? -6.056 -3.853 5.535 1.00 97.81 95 SER A C 1
ATOM 786 O O . SER A 1 95 ? -5.796 -4.376 4.456 1.00 97.81 95 SER A O 1
ATOM 788 N N . LEU A 1 96 ? -5.438 -4.228 6.662 1.00 98.06 96 LEU A N 1
ATOM 789 C CA . LEU A 1 96 ? -4.394 -5.261 6.702 1.00 98.06 96 LEU A CA 1
ATOM 790 C C . LEU A 1 96 ? -4.909 -6.646 6.284 1.00 98.06 96 LEU A C 1
ATOM 792 O O . LEU A 1 96 ? -4.211 -7.379 5.588 1.00 98.06 96 LEU A O 1
ATOM 796 N N . LYS A 1 97 ? -6.133 -7.021 6.677 1.00 97.94 97 LYS A N 1
ATOM 797 C CA . LYS A 1 97 ? -6.741 -8.282 6.220 1.00 97.94 97 LYS A CA 1
ATOM 798 C C . LYS A 1 97 ? -6.978 -8.276 4.711 1.00 97.94 97 LYS A C 1
ATOM 800 O O . LYS A 1 97 ? -6.693 -9.270 4.053 1.00 97.94 97 LYS A O 1
ATOM 805 N N . LEU A 1 98 ? -7.468 -7.165 4.165 1.00 97.88 98 LEU A N 1
ATOM 806 C CA . LEU A 1 98 ? -7.654 -7.005 2.724 1.00 97.88 98 LEU A CA 1
ATOM 807 C C . LEU A 1 98 ? -6.327 -7.039 1.971 1.00 97.88 98 LEU A C 1
ATOM 809 O O . LEU A 1 98 ? -6.262 -7.652 0.912 1.00 97.88 98 LEU A O 1
ATOM 813 N N . TYR A 1 99 ? -5.266 -6.467 2.537 1.00 97.62 99 TYR A N 1
ATOM 814 C CA . TYR A 1 99 ? -3.921 -6.604 1.990 1.00 97.62 99 TYR A CA 1
ATOM 815 C C . TYR A 1 99 ? -3.489 -8.079 1.905 1.00 97.62 99 TYR A C 1
ATOM 817 O O . TYR A 1 99 ? -3.005 -8.514 0.867 1.00 97.62 99 TYR A O 1
ATOM 825 N N . LEU A 1 100 ? -3.729 -8.893 2.941 1.00 97.81 100 LEU A N 1
ATOM 826 C CA . LEU A 1 100 ? -3.421 -10.331 2.878 1.00 97.81 100 LEU A CA 1
ATOM 827 C C . LEU A 1 100 ? -4.214 -11.049 1.779 1.00 97.81 100 LEU A C 1
ATOM 829 O O . LEU A 1 100 ? -3.650 -11.860 1.049 1.00 97.81 100 LEU A O 1
ATOM 833 N N . VAL A 1 101 ? -5.503 -10.729 1.633 1.00 97.81 101 VAL A N 1
ATOM 834 C CA . VAL A 1 101 ? -6.334 -11.244 0.532 1.00 97.81 101 VAL A CA 1
ATOM 835 C C . VAL A 1 101 ? -5.739 -10.826 -0.817 1.00 97.81 101 VAL A C 1
ATOM 837 O O . VAL A 1 101 ? -5.561 -11.667 -1.693 1.00 97.81 101 VAL A O 1
ATOM 840 N N . TRP A 1 102 ? -5.353 -9.560 -0.977 1.00 96.06 102 TRP A N 1
ATOM 841 C CA . TRP A 1 102 ? -4.700 -9.062 -2.187 1.00 96.06 102 TRP A CA 1
ATOM 842 C C . TRP A 1 102 ? -3.411 -9.831 -2.517 1.00 96.06 102 TRP A C 1
ATOM 844 O O . TRP A 1 102 ? -3.224 -10.267 -3.654 1.00 96.06 102 TRP A O 1
ATOM 854 N N . ILE A 1 103 ? -2.551 -10.079 -1.525 1.00 96.81 103 ILE A N 1
ATOM 855 C CA . ILE A 1 103 ? -1.321 -10.855 -1.727 1.00 96.81 103 ILE A CA 1
ATOM 856 C C . ILE A 1 103 ? -1.631 -12.280 -2.187 1.00 96.81 103 ILE A C 1
ATOM 858 O O . ILE A 1 103 ? -1.074 -12.739 -3.183 1.00 96.81 103 ILE A O 1
ATOM 862 N N . VAL A 1 104 ? -2.529 -12.973 -1.487 1.00 97.44 104 VAL A N 1
ATOM 863 C CA . VAL A 1 104 ? -2.818 -14.390 -1.745 1.00 97.44 104 VAL A CA 1
ATOM 864 C C . VAL A 1 104 ? -3.508 -14.602 -3.087 1.00 97.44 104 VAL A C 1
ATOM 866 O O . VAL A 1 104 ? -3.170 -15.544 -3.798 1.00 97.44 104 VAL A O 1
ATOM 869 N N . PHE A 1 105 ? -4.467 -13.747 -3.438 1.00 96.88 105 PHE A N 1
ATOM 870 C CA . PHE A 1 105 ? -5.310 -13.967 -4.612 1.00 96.88 105 PHE A CA 1
ATOM 871 C C . PHE A 1 105 ? -4.819 -13.261 -5.871 1.00 96.88 105 PHE A C 1
ATOM 873 O O . PHE A 1 105 ? -5.198 -13.678 -6.961 1.00 96.88 105 PHE A O 1
ATOM 880 N N . ILE A 1 106 ? -3.991 -12.221 -5.748 1.00 94.19 106 ILE A N 1
ATOM 881 C CA . ILE A 1 106 ? -3.543 -11.436 -6.903 1.00 94.19 106 ILE A CA 1
ATOM 882 C C . ILE A 1 106 ? -2.031 -11.521 -7.068 1.00 94.19 106 ILE A C 1
ATOM 884 O O . ILE A 1 106 ? -1.560 -11.956 -8.118 1.00 94.19 106 ILE A O 1
ATOM 888 N N . VAL A 1 107 ? -1.257 -11.168 -6.039 1.00 93.75 107 VAL A N 1
ATOM 889 C CA . VAL A 1 107 ? 0.207 -11.062 -6.172 1.00 93.75 107 VAL A CA 1
ATOM 890 C C . VAL A 1 107 ? 0.865 -12.427 -6.349 1.00 93.75 107 VAL A C 1
ATOM 892 O O . VAL A 1 107 ? 1.618 -12.610 -7.303 1.00 93.75 107 VAL A O 1
ATOM 895 N N . LEU A 1 108 ? 0.567 -13.404 -5.486 1.00 94.06 108 LEU A N 1
ATOM 896 C CA . LEU A 1 108 ? 1.185 -14.732 -5.570 1.00 94.06 108 LEU A CA 1
ATOM 897 C C . LEU A 1 108 ? 0.859 -15.460 -6.887 1.00 94.06 108 LEU A C 1
ATOM 899 O O . LEU A 1 108 ? 1.796 -15.962 -7.509 1.00 94.06 108 LEU A O 1
ATOM 903 N N . PRO A 1 109 ? -0.399 -15.487 -7.377 1.00 94.00 109 PRO A N 1
ATOM 904 C CA . PRO A 1 109 ? -0.704 -16.085 -8.674 1.00 94.00 109 PRO A CA 1
ATOM 905 C C . PRO A 1 109 ? -0.034 -15.352 -9.835 1.00 94.00 109 PRO A C 1
ATOM 907 O O . PRO A 1 109 ? 0.471 -16.004 -10.746 1.00 94.00 109 PRO A O 1
ATOM 910 N N . SER A 1 110 ? 0.029 -14.016 -9.790 1.00 89.56 110 SER A N 1
ATOM 911 C CA . SER A 1 110 ? 0.696 -13.223 -10.834 1.00 89.56 110 SER A CA 1
ATOM 912 C C . SER A 1 110 ? 2.197 -13.507 -10.880 1.00 89.56 110 SER A C 1
ATOM 914 O O . SER A 1 110 ? 2.757 -13.701 -11.955 1.00 89.56 110 SER A O 1
ATOM 916 N N . MET A 1 111 ? 2.841 -13.599 -9.714 1.00 89.94 111 MET A N 1
ATOM 917 C CA . MET A 1 111 ? 4.254 -13.956 -9.596 1.00 89.94 111 MET A CA 1
ATOM 918 C C . MET A 1 111 ? 4.512 -15.385 -10.087 1.00 89.94 111 MET A C 1
ATOM 920 O O . MET A 1 111 ? 5.420 -15.605 -10.884 1.00 89.94 111 MET A O 1
ATOM 924 N N . TRP A 1 112 ? 3.686 -16.349 -9.666 1.00 92.38 112 TRP A N 1
ATOM 925 C CA . TRP A 1 112 ? 3.771 -17.732 -10.140 1.00 92.38 112 TRP A CA 1
ATOM 926 C C . TRP A 1 112 ? 3.641 -17.810 -11.662 1.00 92.38 112 TRP A C 1
ATOM 928 O O . TRP A 1 112 ? 4.431 -18.491 -12.315 1.00 92.38 112 TRP A O 1
ATOM 938 N N . PHE A 1 113 ? 2.672 -17.097 -12.236 1.00 90.56 113 PHE A N 1
ATOM 939 C CA . PHE A 1 113 ? 2.476 -17.049 -13.678 1.00 90.56 113 PHE A CA 1
ATOM 940 C C . PHE A 1 113 ? 3.690 -16.444 -14.395 1.00 90.56 113 PHE A C 1
ATOM 942 O O . PHE A 1 113 ? 4.177 -17.020 -15.365 1.00 90.56 113 PHE A O 1
ATOM 949 N N . ALA A 1 114 ? 4.221 -15.328 -13.892 1.00 87.88 114 ALA A N 1
ATOM 950 C CA . ALA A 1 114 ? 5.374 -14.660 -14.484 1.00 87.88 114 ALA A CA 1
ATOM 951 C C . ALA A 1 114 ? 6.633 -15.550 -14.501 1.00 87.88 114 ALA A C 1
ATOM 953 O O . ALA A 1 114 ? 7.319 -15.615 -15.520 1.00 87.88 114 ALA A O 1
ATOM 954 N N . ILE A 1 115 ? 6.891 -16.287 -13.416 1.00 88.69 115 ILE A N 1
ATOM 955 C CA . ILE A 1 115 ? 8.030 -17.213 -13.318 1.00 88.69 115 ILE A CA 1
ATOM 956 C C . ILE A 1 115 ? 7.857 -18.405 -14.273 1.00 88.69 115 ILE A C 1
ATOM 958 O O . ILE A 1 115 ? 8.787 -18.773 -14.984 1.00 88.69 115 ILE A O 1
ATOM 962 N N . ASN A 1 116 ? 6.666 -19.012 -14.318 1.00 88.50 116 ASN A N 1
ATOM 963 C CA . ASN A 1 116 ? 6.461 -20.269 -15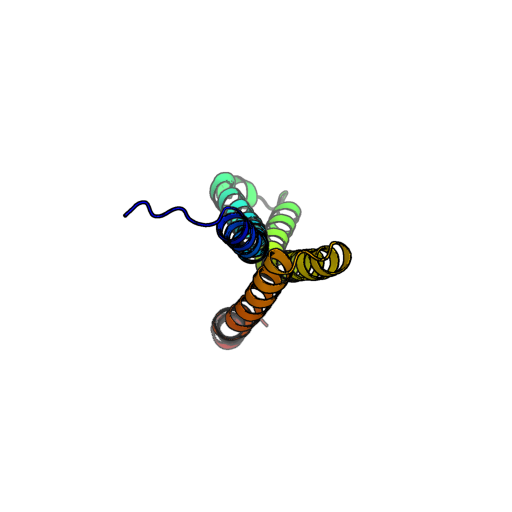.048 1.00 88.50 116 ASN A CA 1
ATOM 964 C C . ASN A 1 116 ? 6.167 -20.090 -16.546 1.00 88.50 116 ASN A C 1
ATOM 966 O O . ASN A 1 116 ? 6.468 -20.989 -17.327 1.00 88.50 116 ASN A O 1
ATOM 970 N N . PHE A 1 117 ? 5.562 -18.970 -16.953 1.00 85.31 117 PHE A N 1
ATOM 971 C CA . PHE A 1 117 ? 5.075 -18.782 -18.327 1.00 85.31 117 PHE A CA 1
ATOM 972 C C . PHE A 1 117 ? 5.725 -17.611 -19.068 1.00 85.31 117 PHE A C 1
ATOM 974 O O . PHE A 1 117 ? 5.799 -17.663 -20.292 1.00 85.31 117 PHE A O 1
ATOM 981 N N . ASN A 1 118 ? 6.237 -16.595 -18.363 1.00 75.44 118 ASN A N 1
ATOM 982 C CA . ASN A 1 118 ? 6.893 -15.442 -18.997 1.00 75.44 118 ASN A C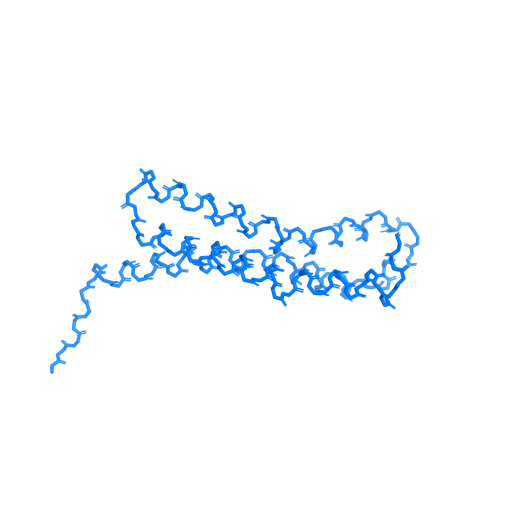A 1
ATOM 983 C C . ASN A 1 118 ? 8.430 -15.524 -18.981 1.00 75.44 118 ASN A C 1
ATOM 985 O O . ASN A 1 118 ? 9.087 -14.608 -19.467 1.00 75.44 118 ASN A O 1
ATOM 989 N N . GLY A 1 119 ? 9.008 -16.609 -18.451 1.00 56.59 119 GLY A N 1
ATOM 990 C CA . GLY A 1 119 ? 10.451 -16.865 -18.512 1.00 56.59 119 GLY A CA 1
ATOM 991 C C . GLY A 1 119 ? 11.311 -15.908 -17.683 1.00 56.59 119 GLY A C 1
ATOM 992 O O . GLY A 1 119 ? 12.493 -15.759 -17.982 1.00 56.59 119 GLY A O 1
ATOM 993 N N . ILE A 1 120 ? 10.742 -15.255 -16.662 1.00 56.84 120 ILE A N 1
ATOM 994 C CA . ILE A 1 120 ? 11.522 -14.475 -15.695 1.00 56.84 120 ILE A CA 1
ATOM 995 C C . ILE A 1 120 ? 12.232 -15.477 -14.774 1.00 56.84 120 ILE A C 1
ATOM 997 O O . ILE A 1 120 ? 11.610 -16.016 -13.856 1.00 56.84 120 ILE A O 1
ATOM 1001 N N . VAL A 1 121 ? 13.499 -15.769 -15.087 1.00 49.53 121 VAL A N 1
ATOM 1002 C CA . VAL A 1 121 ? 14.428 -16.558 -14.256 1.00 49.53 121 VAL A CA 1
ATOM 1003 C C . VAL A 1 121 ? 15.166 -15.633 -13.300 1.00 49.53 121 VAL A C 1
ATOM 1005 O O . VAL A 1 121 ? 15.682 -14.600 -13.783 1.00 49.53 121 VAL A O 1
#

Secondary structure (DSSP, 8-state):
------HHHHHHHHHHHHHHHHHHHHHHHHHHHHHHHHHHTHHHHTSGGGHHHHHHHHHHHHHIIIIIHHHHHHHHHHHHHHTT-HHHHHHHHHHHHHHHHHIIIIIHHHHHHHHHHS---

Radius of gyration: 19.12 Å; Cα contacts (8 Å, |Δi|>4): 131; chains: 1; bounding box: 60×32×47 Å